Protein AF-A0A951G8Y3-F1 (afdb_monomer_lite)

Foldseek 3Di:
DDLQADACAQVNNPVNPHHGLLVVLVVCVVPDVLSVQLNVLVVVLVVCVVVVHDPVVNVVSSVSNVVSSVVSVVVVVVVVVVVVVVPPPDDDDPDD

Sequence (96 aa):
MATCCPPGHGCNAPNGGEPCALALCRAAAQEEEDAAVAVARWGALEAASEQNCGEGERRFRRRAFERARDRALIALAMSRGARRTRGARGRRPLAA

pLDDT: mean 78.89, std 13.64, range [44.12, 93.38]

Secondary structure (DSSP, 8-state):
--TTS-TTSGGGSTT--SPPHHHHHHHHTTT-HHHHHHHHHHHHHHHHHHTT--HHHHHHHHHHHHHHHHHHHHHHHHHHHHHHHHTSS-------

Structure (mmCIF, N/CA/C/O backbone):
data_AF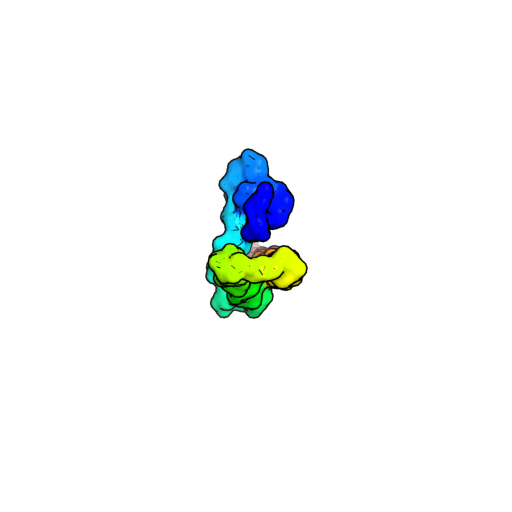-A0A951G8Y3-F1
#
_entry.id   AF-A0A951G8Y3-F1
#
loop_
_atom_site.group_PDB
_atom_site.id
_atom_site.type_symbol
_atom_site.label_atom_id
_atom_site.label_alt_id
_atom_site.label_comp_id
_atom_site.label_asym_id
_atom_site.label_entity_id
_atom_site.label_seq_id
_atom_site.pdbx_PDB_ins_code
_atom_site.Cartn_x
_atom_site.Cartn_y
_atom_site.Cartn_z
_atom_site.occupancy
_atom_site.B_iso_or_equiv
_atom_site.auth_seq_id
_atom_site.auth_comp_id
_atom_site.auth_asym_id
_atom_site.auth_atom_id
_atom_site.pdbx_PDB_model_num
ATOM 1 N N . MET A 1 1 ? -5.202 12.780 -8.600 1.00 64.56 1 MET A N 1
ATOM 2 C CA . MET A 1 1 ? -4.491 11.481 -8.529 1.00 64.56 1 MET A CA 1
ATOM 3 C C . MET A 1 1 ? -5.062 10.686 -7.375 1.00 64.56 1 MET A C 1
ATOM 5 O O . MET A 1 1 ? -5.302 11.270 -6.323 1.00 64.56 1 MET A O 1
ATOM 9 N N . ALA A 1 2 ? -5.313 9.397 -7.575 1.00 74.25 2 ALA A N 1
ATOM 10 C CA . ALA A 1 2 ? -5.876 8.539 -6.543 1.00 74.25 2 ALA A CA 1
ATOM 11 C C . ALA A 1 2 ? -4.819 8.228 -5.473 1.00 74.25 2 ALA A C 1
ATOM 13 O O . ALA A 1 2 ? -3.691 7.857 -5.799 1.00 74.25 2 ALA A O 1
ATOM 14 N N . THR A 1 3 ? -5.186 8.358 -4.197 1.00 78.25 3 THR A N 1
ATOM 15 C CA . THR A 1 3 ? -4.274 8.165 -3.056 1.00 78.25 3 THR A CA 1
ATOM 16 C C . THR A 1 3 ? -3.789 6.719 -2.942 1.00 78.25 3 THR A C 1
ATOM 18 O O . THR A 1 3 ? -2.703 6.465 -2.429 1.00 78.25 3 THR A O 1
ATOM 21 N N . CYS A 1 4 ? -4.572 5.771 -3.464 1.00 76.44 4 CYS A N 1
ATOM 22 C CA . CYS A 1 4 ? -4.291 4.340 -3.430 1.00 76.44 4 CYS A CA 1
ATOM 23 C C . CYS A 1 4 ? -3.029 3.936 -4.209 1.00 76.44 4 CYS A C 1
ATOM 25 O O . CYS A 1 4 ? -2.403 2.948 -3.838 1.00 76.44 4 CYS A O 1
ATOM 27 N N . CYS A 1 5 ? -2.620 4.688 -5.240 1.00 80.06 5 CYS A N 1
ATOM 28 C CA . CYS A 1 5 ? -1.485 4.342 -6.102 1.00 80.06 5 CYS A CA 1
ATOM 29 C C . CYS A 1 5 ? -0.408 5.441 -6.117 1.00 80.06 5 CYS A C 1
ATOM 31 O O . CYS A 1 5 ? -0.733 6.622 -5.985 1.00 80.06 5 CYS A O 1
ATOM 33 N N . PRO A 1 6 ? 0.877 5.098 -6.292 1.00 78.12 6 PRO A N 1
ATOM 34 C CA . PRO A 1 6 ? 1.902 6.088 -6.609 1.00 78.12 6 PRO A CA 1
ATOM 35 C C . PRO A 1 6 ? 1.709 6.663 -8.030 1.00 78.12 6 PRO A C 1
ATOM 37 O O . PRO A 1 6 ? 0.952 6.091 -8.820 1.00 78.12 6 PRO A O 1
ATOM 40 N N . PRO A 1 7 ? 2.342 7.802 -8.369 1.00 79.44 7 PRO A N 1
ATOM 41 C CA . PRO A 1 7 ? 2.336 8.347 -9.729 1.00 79.44 7 PRO A CA 1
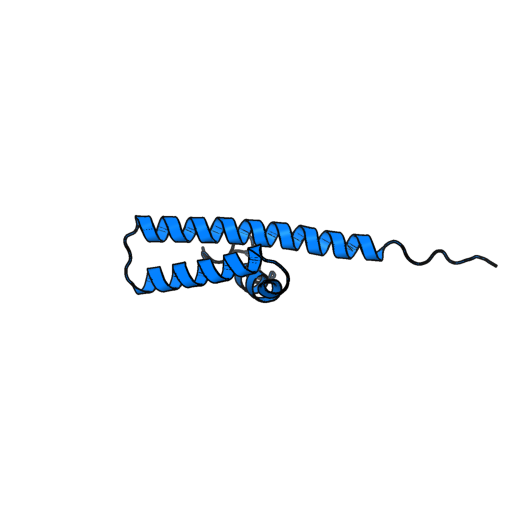ATOM 42 C C . PRO A 1 7 ? 2.813 7.325 -10.768 1.00 79.44 7 PRO A C 1
ATOM 44 O O . PRO A 1 7 ? 3.811 6.651 -10.538 1.00 79.44 7 PRO A O 1
ATOM 47 N N . GLY A 1 8 ? 2.114 7.217 -11.903 1.00 77.56 8 GLY A N 1
ATOM 48 C CA . GLY A 1 8 ? 2.509 6.338 -13.009 1.00 77.56 8 GLY A CA 1
ATOM 49 C C . GLY A 1 8 ? 2.142 4.860 -12.847 1.00 77.56 8 GLY A C 1
ATOM 50 O O . GLY A 1 8 ? 2.356 4.102 -13.785 1.00 77.56 8 GLY A O 1
ATOM 51 N N . HIS A 1 9 ? 1.543 4.461 -11.720 1.00 77.75 9 HIS A N 1
ATOM 52 C CA . HIS A 1 9 ? 1.188 3.068 -11.432 1.00 77.75 9 HIS A CA 1
ATOM 53 C C . HIS A 1 9 ? -0.303 2.872 -11.182 1.00 77.75 9 HIS A C 1
ATOM 55 O O . HIS A 1 9 ? -0.974 3.738 -10.610 1.00 77.75 9 HIS A O 1
ATOM 61 N N . GLY A 1 10 ? -0.805 1.688 -11.539 1.00 82.81 10 GLY A N 1
ATOM 62 C CA . GLY A 1 10 ? -2.178 1.264 -11.273 1.00 82.81 10 GLY A CA 1
ATOM 63 C C . GLY A 1 10 ? -3.209 2.307 -11.705 1.00 82.81 10 GLY A C 1
ATOM 64 O O . GLY A 1 10 ? -3.247 2.716 -12.862 1.00 82.81 10 GLY A O 1
ATOM 65 N N . CYS A 1 11 ? -4.001 2.803 -10.749 1.00 80.38 11 CYS A N 1
ATOM 66 C CA . CYS A 1 11 ? -5.015 3.838 -10.985 1.00 80.38 11 CYS A CA 1
ATOM 67 C C . CYS A 1 11 ? -4.450 5.187 -11.467 1.00 80.38 11 CYS A C 1
ATOM 69 O O . CYS A 1 11 ? -5.207 6.008 -11.971 1.00 80.38 11 CYS A O 1
ATOM 71 N N . ASN A 1 12 ? -3.154 5.446 -11.279 1.00 80.50 12 ASN A N 1
ATOM 72 C CA . ASN A 1 12 ? -2.474 6.652 -11.758 1.00 80.50 12 ASN A CA 1
ATOM 73 C C . ASN A 1 12 ? -1.569 6.372 -12.974 1.00 80.50 12 ASN A C 1
ATOM 75 O O . ASN A 1 12 ? -0.783 7.244 -13.349 1.00 80.50 12 ASN A O 1
ATOM 79 N N . ALA A 1 13 ? -1.628 5.171 -13.561 1.00 80.44 13 ALA A N 1
ATOM 80 C CA . ALA A 1 13 ? -0.918 4.860 -14.794 1.00 80.44 13 ALA A CA 1
ATOM 81 C C . ALA A 1 13 ? -1.701 5.399 -16.002 1.00 80.44 13 ALA A C 1
ATOM 83 O O . ALA A 1 13 ? -2.914 5.190 -16.073 1.00 80.44 13 ALA A O 1
ATOM 84 N N . PRO A 1 14 ? -1.036 6.026 -16.989 1.00 71.81 14 PRO A N 1
ATOM 85 C CA . PRO A 1 14 ? -1.710 6.599 -18.157 1.00 71.81 14 PRO A CA 1
ATOM 86 C C . PRO A 1 14 ? -2.454 5.554 -19.005 1.00 71.81 14 PRO A C 1
ATOM 88 O O . PRO A 1 14 ? -3.448 5.889 -19.636 1.00 71.81 14 PRO A O 1
ATOM 91 N N . ASN A 1 15 ? -2.017 4.289 -18.971 1.00 70.88 15 ASN A N 1
ATOM 92 C CA . ASN A 1 15 ? -2.585 3.201 -19.779 1.00 70.88 15 ASN A CA 1
ATOM 93 C C . ASN A 1 15 ? -3.380 2.158 -18.966 1.00 70.88 15 ASN A C 1
ATOM 95 O O . ASN A 1 15 ? -3.808 1.158 -19.530 1.00 70.88 15 ASN A O 1
ATOM 99 N N . GLY A 1 16 ? -3.547 2.340 -17.648 1.00 63.31 16 GLY A N 1
ATOM 100 C CA . GLY A 1 16 ? -4.431 1.502 -16.816 1.00 63.31 16 GLY A CA 1
ATOM 101 C C . GLY A 1 16 ? -4.138 -0.011 -16.762 1.00 63.31 16 GLY A C 1
ATOM 102 O O . GLY A 1 16 ? -5.018 -0.775 -16.381 1.00 63.31 16 GLY A O 1
ATOM 103 N N . GLY A 1 17 ? -2.936 -0.464 -17.138 1.00 66.88 17 GLY A N 1
ATOM 104 C CA . GLY A 1 17 ? -2.623 -1.895 -17.300 1.00 66.88 17 GLY A CA 1
ATOM 105 C C . GLY A 1 17 ? -2.136 -2.631 -16.046 1.00 66.88 17 GLY A C 1
ATOM 106 O O . GLY A 1 17 ? -2.068 -3.858 -16.046 1.00 66.88 17 GLY A O 1
ATOM 107 N N . GLU A 1 18 ? -1.784 -1.913 -14.978 1.00 75.19 18 GLU A N 1
ATOM 108 C CA . GLU A 1 18 ? -1.299 -2.524 -13.738 1.00 75.19 18 GLU A CA 1
ATOM 109 C C . GLU A 1 18 ? -2.412 -2.614 -12.683 1.00 75.19 18 GLU A C 1
ATOM 111 O O . GLU A 1 18 ? -3.231 -1.698 -12.562 1.00 75.19 18 GLU A O 1
ATOM 116 N N . PRO A 1 19 ? -2.446 -3.681 -11.864 1.00 80.31 19 PRO A N 1
ATOM 117 C CA . PRO A 1 19 ? -3.359 -3.743 -10.733 1.00 80.31 19 PRO A CA 1
ATOM 118 C C . PRO A 1 19 ? -3.071 -2.605 -9.745 1.00 80.31 19 PRO A C 1
ATOM 120 O O . PRO A 1 19 ? -1.922 -2.255 -9.474 1.00 80.31 19 PRO A O 1
ATOM 123 N N . CYS A 1 20 ? -4.136 -2.042 -9.172 1.00 86.50 20 CYS A N 1
ATOM 124 C CA . CYS A 1 20 ? -4.041 -1.017 -8.136 1.00 86.50 20 CYS A CA 1
ATOM 125 C C . CYS A 1 20 ? -3.132 -1.483 -6.986 1.00 86.50 20 CYS A C 1
ATOM 127 O O . CYS A 1 20 ? -3.265 -2.610 -6.505 1.00 86.50 20 CYS A O 1
ATOM 129 N N . ALA A 1 21 ? -2.253 -0.607 -6.491 1.00 86.38 21 ALA A N 1
ATOM 130 C CA . ALA A 1 21 ? -1.348 -0.937 -5.389 1.00 86.38 21 ALA A CA 1
ATOM 131 C C . ALA A 1 21 ? -2.103 -1.403 -4.131 1.00 86.38 21 ALA A C 1
ATOM 133 O O . ALA A 1 21 ? -1.653 -2.320 -3.448 1.00 86.38 21 ALA A O 1
ATOM 134 N N . LEU A 1 22 ? -3.292 -0.853 -3.863 1.00 87.25 22 LEU A N 1
ATOM 135 C CA . LEU A 1 22 ? -4.155 -1.332 -2.782 1.00 87.25 22 LEU A CA 1
ATOM 136 C C . LEU A 1 22 ? -4.679 -2.752 -3.039 1.00 87.25 22 LEU A C 1
ATOM 138 O O . LEU A 1 22 ? -4.735 -3.556 -2.114 1.00 87.25 22 LEU A O 1
ATOM 142 N N . ALA A 1 23 ? -5.044 -3.079 -4.281 1.00 88.44 23 ALA A N 1
ATOM 143 C CA . ALA A 1 23 ? -5.477 -4.428 -4.641 1.00 88.44 23 ALA A CA 1
ATOM 144 C C . ALA A 1 23 ? -4.328 -5.438 -4.489 1.00 88.44 23 ALA A C 1
ATOM 146 O O . ALA A 1 23 ? -4.537 -6.523 -3.952 1.00 88.44 23 ALA A O 1
ATOM 147 N N . LEU A 1 24 ? -3.106 -5.050 -4.871 1.00 87.88 24 LEU A N 1
ATOM 148 C CA . LEU A 1 24 ? -1.899 -5.840 -4.619 1.00 87.88 24 LEU A CA 1
ATOM 149 C C . LEU A 1 24 ? -1.665 -6.061 -3.120 1.00 87.88 24 LEU A C 1
ATOM 151 O O . LEU A 1 24 ? -1.415 -7.191 -2.712 1.00 87.88 24 LEU A O 1
ATOM 155 N N . CYS A 1 25 ? -1.805 -5.015 -2.298 1.00 88.31 25 CYS A N 1
ATOM 156 C CA . CYS A 1 25 ? -1.667 -5.141 -0.846 1.00 88.31 25 CYS A CA 1
ATOM 157 C C . CYS A 1 25 ? -2.746 -6.059 -0.251 1.00 88.31 25 CYS A C 1
ATOM 159 O O . CYS A 1 25 ? -2.436 -6.897 0.583 1.00 88.31 25 CYS A O 1
ATOM 161 N N . ARG A 1 26 ? -4.002 -5.963 -0.707 1.00 90.94 26 ARG A N 1
ATOM 162 C CA . ARG A 1 26 ? -5.089 -6.850 -0.255 1.00 90.94 26 ARG A CA 1
ATOM 163 C C . ARG A 1 26 ? -4.827 -8.314 -0.603 1.00 90.94 26 ARG A C 1
ATOM 165 O O . ARG A 1 26 ? -5.046 -9.172 0.242 1.00 90.94 26 ARG A O 1
ATOM 172 N N . ALA A 1 27 ? -4.337 -8.591 -1.811 1.00 89.88 27 ALA A N 1
ATOM 173 C CA . ALA A 1 27 ? -3.992 -9.950 -2.226 1.00 89.88 27 ALA A CA 1
ATOM 174 C C . ALA A 1 27 ? -2.821 -10.528 -1.412 1.00 89.88 27 ALA A C 1
ATOM 176 O O . ALA A 1 27 ? -2.811 -11.715 -1.111 1.00 89.88 27 ALA A O 1
ATOM 177 N N . ALA A 1 28 ? -1.859 -9.682 -1.041 1.00 87.88 28 ALA A N 1
ATOM 178 C CA . ALA A 1 28 ? -0.663 -10.077 -0.308 1.00 87.88 28 ALA A CA 1
ATOM 179 C C . ALA A 1 28 ? -0.798 -10.031 1.220 1.00 87.88 28 ALA A C 1
ATOM 181 O O . ALA A 1 28 ? 0.097 -10.502 1.908 1.00 87.88 28 ALA A O 1
ATOM 182 N N . ALA A 1 29 ? -1.881 -9.476 1.768 1.00 90.25 29 ALA A N 1
ATOM 183 C CA . ALA A 1 29 ? -2.015 -9.218 3.205 1.00 90.25 29 ALA A CA 1
ATOM 184 C C . ALA A 1 29 ? -1.917 -10.477 4.086 1.00 90.25 29 ALA A C 1
ATOM 186 O O . ALA A 1 29 ? -1.638 -10.363 5.272 1.00 90.25 29 ALA A O 1
ATOM 187 N N . GLN A 1 30 ? -2.153 -11.664 3.524 1.00 86.94 30 GLN A N 1
ATOM 188 C CA . GLN A 1 30 ? -2.002 -12.937 4.238 1.00 86.94 30 GLN A CA 1
ATOM 189 C C . GLN A 1 30 ? -0.551 -13.444 4.266 1.00 86.94 30 GLN A C 1
ATOM 191 O O . GLN A 1 30 ? -0.196 -14.225 5.141 1.00 86.94 30 GLN A O 1
ATOM 196 N N . GLU A 1 31 ? 0.281 -13.026 3.308 1.00 85.56 31 GLU A N 1
ATOM 197 C CA . GLU A 1 31 ? 1.669 -13.487 3.148 1.00 85.56 31 GLU A CA 1
ATOM 198 C C . GLU A 1 31 ? 2.699 -12.428 3.581 1.00 85.56 31 GLU A C 1
ATOM 200 O O . GLU A 1 31 ? 3.808 -12.782 3.967 1.00 85.56 31 GLU A O 1
ATOM 205 N N . GLU A 1 32 ? 2.354 -11.140 3.508 1.00 88.00 32 GLU A N 1
ATOM 206 C CA . GLU A 1 32 ? 3.265 -10.013 3.730 1.00 88.00 32 GLU A CA 1
ATOM 207 C C . GLU A 1 32 ? 2.707 -9.063 4.802 1.00 88.00 32 GLU A C 1
ATOM 209 O O . GLU A 1 32 ? 1.667 -8.422 4.615 1.00 88.00 32 GLU A O 1
ATOM 214 N N . GLU A 1 33 ? 3.427 -8.924 5.919 1.00 88.62 33 GLU A N 1
ATOM 215 C CA . GLU A 1 33 ? 3.013 -8.091 7.059 1.00 88.62 33 GLU A CA 1
ATOM 216 C C . GLU A 1 33 ? 2.848 -6.617 6.661 1.00 88.62 33 GLU A C 1
ATOM 218 O O . GLU A 1 33 ? 1.837 -5.988 6.980 1.00 88.62 33 GLU A O 1
ATOM 223 N N . ASP A 1 34 ? 3.788 -6.072 5.882 1.00 88.31 34 ASP A N 1
ATOM 224 C CA . ASP A 1 34 ? 3.703 -4.693 5.390 1.00 88.31 34 ASP A CA 1
ATOM 225 C C . ASP A 1 34 ? 2.443 -4.467 4.535 1.00 88.31 34 ASP A C 1
ATOM 227 O O . ASP A 1 34 ? 1.842 -3.388 4.575 1.00 88.31 34 ASP A O 1
ATOM 231 N N . ALA A 1 35 ? 1.996 -5.487 3.793 1.00 89.12 35 ALA A N 1
ATOM 232 C CA . ALA A 1 35 ? 0.776 -5.417 2.996 1.00 89.12 35 ALA A CA 1
ATOM 233 C C . ALA A 1 35 ? -0.478 -5.392 3.883 1.00 89.12 35 ALA A C 1
ATOM 235 O O . ALA A 1 35 ? -1.380 -4.583 3.641 1.00 89.12 35 ALA A O 1
ATOM 236 N N . ALA A 1 36 ? -0.514 -6.194 4.951 1.00 91.38 36 ALA A N 1
ATOM 237 C CA . ALA A 1 36 ? -1.582 -6.144 5.950 1.00 91.38 36 ALA A CA 1
ATOM 238 C C . ALA A 1 36 ? -1.646 -4.771 6.641 1.00 91.38 36 ALA A C 1
ATOM 240 O O . ALA A 1 36 ? -2.721 -4.172 6.755 1.00 91.38 36 ALA A O 1
ATOM 241 N N . VAL A 1 37 ? -0.488 -4.223 7.026 1.00 92.75 37 VAL A N 1
ATOM 242 C CA . VAL A 1 37 ? -0.387 -2.885 7.624 1.00 92.75 37 VAL A CA 1
ATOM 243 C C . VAL A 1 37 ? -0.883 -1.817 6.649 1.00 92.75 37 VAL A C 1
ATOM 245 O O . VAL A 1 37 ? -1.646 -0.935 7.049 1.00 92.75 37 VAL A O 1
ATOM 248 N N . ALA A 1 38 ? -0.516 -1.892 5.368 1.00 92.25 38 ALA A N 1
ATOM 249 C CA . ALA A 1 38 ? -0.992 -0.953 4.355 1.00 92.25 38 ALA A CA 1
ATOM 250 C C . ALA A 1 38 ? -2.524 -0.974 4.221 1.00 92.25 38 ALA A C 1
ATOM 252 O O . ALA A 1 38 ? -3.148 0.089 4.182 1.00 92.25 38 ALA A O 1
ATOM 253 N N . VAL A 1 39 ? -3.146 -2.158 4.223 1.00 92.69 39 VAL A N 1
ATOM 254 C CA . VAL A 1 39 ? -4.612 -2.302 4.162 1.00 92.69 39 VAL A CA 1
ATOM 255 C C . VAL A 1 39 ? -5.286 -1.719 5.407 1.00 92.69 39 VAL A C 1
ATOM 257 O O . VAL A 1 39 ? -6.249 -0.961 5.279 1.00 92.69 39 VAL A O 1
ATOM 260 N N . ALA A 1 40 ? -4.761 -1.989 6.604 1.00 93.38 40 ALA A N 1
ATOM 261 C CA . ALA A 1 40 ? -5.303 -1.430 7.843 1.00 93.38 40 ALA A CA 1
ATOM 262 C C . ALA A 1 40 ? -5.211 0.108 7.877 1.00 93.38 40 ALA A C 1
ATOM 264 O O . ALA A 1 40 ? -6.155 0.797 8.271 1.00 93.38 40 ALA A O 1
ATOM 265 N N . ARG A 1 41 ? -4.085 0.675 7.418 1.00 92.88 41 ARG A N 1
ATOM 266 C CA . ARG A 1 41 ? -3.895 2.134 7.339 1.00 92.88 41 ARG A CA 1
ATOM 267 C C . ARG A 1 41 ? -4.788 2.786 6.290 1.00 92.88 41 ARG A C 1
ATOM 269 O O . ARG A 1 41 ? -5.215 3.919 6.507 1.00 92.88 41 ARG A O 1
ATOM 276 N N . TRP A 1 42 ? -5.093 2.083 5.200 1.00 91.25 42 TRP A N 1
ATOM 277 C CA . TRP A 1 42 ? -6.075 2.537 4.217 1.00 91.25 42 TRP A CA 1
ATOM 278 C C . TRP A 1 42 ? -7.467 2.664 4.841 1.00 91.25 42 TRP A C 1
ATOM 280 O O . TRP A 1 42 ? -8.061 3.735 4.767 1.00 91.25 42 TRP A O 1
ATOM 290 N N . GLY A 1 43 ? -7.935 1.630 5.549 1.00 90.31 43 GLY A N 1
ATOM 291 C CA . GLY A 1 43 ? -9.232 1.676 6.234 1.00 90.31 43 GLY A CA 1
ATOM 292 C C . GLY A 1 43 ? -9.321 2.815 7.258 1.00 90.31 43 GLY A C 1
ATOM 293 O O . GLY A 1 43 ? -10.316 3.531 7.312 1.00 90.31 43 GLY A O 1
ATOM 294 N N . ALA A 1 44 ? -8.246 3.068 8.012 1.00 89.56 44 ALA A N 1
ATOM 295 C CA . ALA A 1 44 ? -8.191 4.197 8.944 1.00 89.56 44 ALA A CA 1
ATOM 296 C C . ALA A 1 44 ? -8.239 5.571 8.243 1.00 89.56 44 ALA A C 1
ATOM 298 O O . ALA A 1 44 ? -8.766 6.535 8.799 1.00 89.56 44 ALA A O 1
ATOM 299 N N . LEU A 1 45 ? -7.675 5.687 7.037 1.00 88.06 45 LEU A N 1
ATOM 300 C CA . LEU A 1 45 ? -7.729 6.910 6.234 1.00 88.06 45 LEU A CA 1
ATOM 301 C C . LEU A 1 45 ? -9.127 7.150 5.644 1.00 88.06 45 LEU A C 1
ATOM 303 O O . LEU A 1 45 ? -9.573 8.301 5.608 1.00 88.06 45 LEU A O 1
ATOM 307 N N . GLU A 1 46 ? -9.804 6.090 5.200 1.00 87.94 46 GLU A N 1
ATOM 308 C CA . GLU A 1 46 ? -11.195 6.149 4.731 1.00 87.94 46 GLU A CA 1
ATOM 309 C C . GLU A 1 46 ? -12.124 6.564 5.873 1.00 87.94 46 GLU A C 1
ATOM 311 O O . GLU A 1 46 ? -12.785 7.597 5.772 1.00 87.94 46 GLU A O 1
ATOM 316 N N . ALA A 1 47 ? -12.043 5.887 7.020 1.00 86.50 47 ALA A N 1
ATOM 317 C CA . ALA A 1 47 ? -12.842 6.224 8.197 1.00 86.50 47 ALA A CA 1
ATOM 318 C C . ALA A 1 47 ? -12.604 7.668 8.681 1.00 86.50 47 ALA A C 1
ATOM 320 O O . ALA A 1 47 ? -13.537 8.366 9.072 1.00 86.50 47 ALA A O 1
ATOM 321 N N . ALA A 1 48 ? -11.358 8.154 8.642 1.00 84.19 48 ALA A N 1
ATOM 322 C CA . ALA A 1 48 ? -11.042 9.541 8.991 1.00 84.19 48 ALA A CA 1
ATOM 323 C C . ALA A 1 48 ? -11.568 10.560 7.966 1.00 84.19 48 ALA A C 1
ATOM 325 O O . ALA A 1 48 ? -11.770 11.730 8.295 1.00 84.19 48 ALA A O 1
ATOM 326 N N . SER A 1 49 ? -11.746 10.135 6.715 1.00 79.00 49 SER A N 1
ATOM 327 C CA . SER A 1 49 ? -12.322 10.969 5.663 1.00 79.00 49 SER A CA 1
ATOM 328 C C . SER A 1 49 ? -13.830 11.112 5.807 1.00 79.00 49 SER A C 1
ATOM 330 O O . SER A 1 49 ? -14.348 12.189 5.530 1.00 79.00 49 SER A O 1
ATOM 332 N N . GLU A 1 50 ? -14.503 10.070 6.286 1.00 81.81 50 GLU A N 1
ATOM 333 C CA . GLU A 1 50 ? -15.939 10.076 6.586 1.00 81.81 50 GLU A CA 1
ATOM 334 C C . GLU A 1 50 ? -16.261 10.896 7.845 1.00 81.81 50 GLU A C 1
ATOM 336 O O . GLU A 1 50 ? -17.252 11.619 7.888 1.00 81.81 50 GLU A O 1
ATOM 341 N N . GLN A 1 51 ? -15.384 10.858 8.851 1.00 81.56 51 GLN A N 1
ATOM 342 C CA . GLN A 1 51 ? -15.573 11.545 10.136 1.00 81.56 51 GLN A CA 1
ATOM 343 C C . GLN A 1 51 ? -15.243 13.051 10.119 1.00 81.56 51 GLN A C 1
ATOM 345 O O . GLN A 1 51 ? -15.208 13.673 11.178 1.00 81.56 51 GLN A O 1
ATOM 350 N N . ASN A 1 52 ? -14.975 13.654 8.952 1.00 74.62 52 ASN A N 1
ATOM 351 C CA . ASN A 1 52 ? -14.526 15.052 8.829 1.00 74.62 52 ASN A CA 1
ATOM 352 C C . ASN A 1 52 ? -13.360 15.404 9.780 1.00 74.62 52 ASN A C 1
ATOM 354 O O . ASN A 1 52 ? -13.298 16.504 10.331 1.00 74.62 52 ASN A O 1
ATOM 358 N N . CYS A 1 53 ? -12.418 14.474 9.985 1.00 75.50 53 CYS A N 1
ATOM 359 C CA . CYS A 1 53 ? -11.252 14.738 10.825 1.00 75.50 53 CYS A CA 1
ATOM 360 C C . CYS A 1 53 ? -10.443 15.929 10.283 1.00 75.50 53 CYS A C 1
ATOM 362 O O . CYS A 1 53 ? -10.359 16.140 9.068 1.00 75.50 53 CYS A O 1
ATOM 364 N N . GLY A 1 54 ? -9.791 16.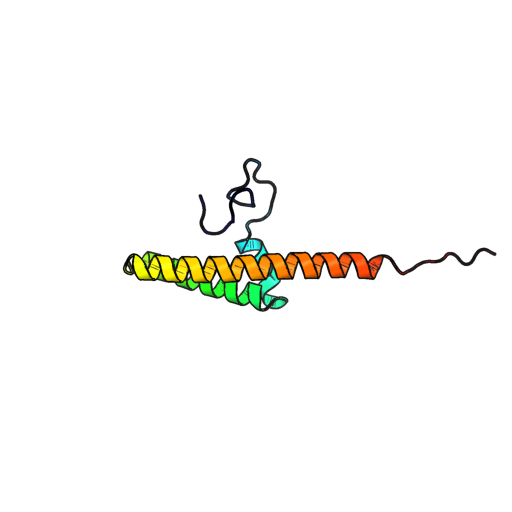671 11.184 1.00 82.94 54 GLY A N 1
ATOM 365 C CA . GLY A 1 54 ? -8.979 17.834 10.825 1.00 82.94 54 GLY A CA 1
ATOM 366 C C . GLY A 1 54 ? -7.906 17.525 9.772 1.00 82.94 54 GLY A C 1
ATOM 367 O O . GLY A 1 54 ? -7.362 16.418 9.702 1.00 82.94 54 GLY A O 1
ATOM 368 N N . GLU A 1 55 ? -7.572 18.525 8.952 1.00 83.31 55 GLU A N 1
ATOM 369 C CA . GLU A 1 55 ? -6.669 18.386 7.798 1.00 83.31 55 GLU A CA 1
ATOM 370 C C . GLU A 1 55 ? -5.300 17.786 8.169 1.00 83.31 55 GLU A C 1
ATOM 372 O O . GLU A 1 55 ? -4.780 16.913 7.467 1.00 83.31 55 GLU A O 1
ATOM 377 N N . GLY A 1 56 ? -4.741 18.190 9.316 1.00 84.56 56 GLY A N 1
ATOM 378 C CA . GLY A 1 56 ? -3.471 17.669 9.823 1.00 84.56 56 GLY A CA 1
ATOM 379 C C . GLY A 1 56 ? -3.503 16.162 10.078 1.00 84.56 56 GLY A C 1
ATOM 380 O O . GLY A 1 56 ? -2.551 15.451 9.744 1.00 84.56 56 GLY A O 1
ATOM 381 N N . GLU A 1 57 ? -4.620 15.643 10.584 1.00 85.62 57 GLU A N 1
ATOM 382 C CA . GLU A 1 57 ? -4.745 14.221 10.872 1.00 85.62 57 GLU A CA 1
ATOM 383 C C . GLU A 1 57 ? -5.011 13.395 9.612 1.00 85.62 57 GLU A C 1
ATOM 385 O O . GLU A 1 57 ? -4.429 12.319 9.443 1.00 85.62 57 GLU A O 1
ATOM 390 N N . ARG A 1 58 ? -5.788 13.928 8.659 1.00 85.19 58 ARG A N 1
ATOM 391 C CA . ARG A 1 58 ? -5.922 13.318 7.324 1.00 85.19 58 ARG A CA 1
ATOM 392 C C . ARG A 1 58 ? -4.562 13.225 6.637 1.00 85.19 58 ARG A C 1
ATOM 394 O O . ARG A 1 58 ? -4.220 12.17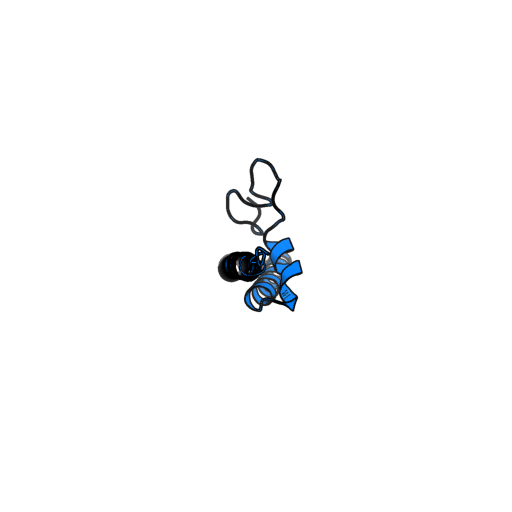6 6.091 1.00 85.19 58 ARG A O 1
ATOM 401 N N . ARG A 1 59 ? -3.740 14.277 6.720 1.00 87.75 59 ARG A N 1
ATOM 402 C CA . ARG A 1 59 ? -2.377 14.287 6.165 1.00 87.75 59 ARG A CA 1
ATOM 403 C C . ARG A 1 59 ? -1.463 13.275 6.856 1.00 87.75 59 ARG A C 1
ATOM 405 O O . ARG A 1 59 ? -0.700 12.591 6.172 1.00 87.75 59 ARG A O 1
ATOM 412 N N . PHE A 1 60 ? -1.538 13.164 8.181 1.00 89.19 60 PHE A N 1
ATOM 413 C CA . PHE A 1 60 ? -0.771 12.179 8.942 1.00 89.19 60 PHE A CA 1
ATOM 414 C C . PHE A 1 60 ? -1.148 10.745 8.550 1.00 89.19 60 PHE A C 1
ATOM 416 O O . PHE A 1 60 ? -0.273 9.962 8.175 1.00 89.19 60 PHE A O 1
ATOM 423 N N . ARG A 1 61 ? -2.448 10.422 8.543 1.00 87.50 61 ARG A N 1
ATOM 424 C CA . ARG A 1 61 ? -2.964 9.100 8.149 1.00 87.50 61 ARG A CA 1
ATOM 425 C C . ARG A 1 61 ? -2.628 8.767 6.700 1.00 87.50 61 ARG A C 1
ATOM 427 O O . ARG A 1 61 ? -2.192 7.653 6.420 1.00 87.50 61 ARG A O 1
ATOM 434 N N . ARG A 1 62 ? -2.723 9.749 5.797 1.00 88.56 62 ARG A N 1
ATOM 435 C CA . ARG A 1 62 ? -2.306 9.597 4.400 1.00 88.56 62 ARG A CA 1
ATOM 436 C C . ARG A 1 62 ? -0.830 9.223 4.299 1.00 88.56 62 ARG A C 1
ATOM 438 O O . ARG A 1 62 ? -0.506 8.235 3.653 1.00 88.56 62 ARG A O 1
ATOM 445 N N . ARG A 1 63 ? 0.061 9.965 4.963 1.00 90.38 63 ARG A N 1
ATOM 446 C CA . ARG A 1 63 ? 1.502 9.662 4.945 1.00 90.38 63 ARG A CA 1
ATOM 447 C C . ARG A 1 63 ? 1.821 8.306 5.572 1.00 90.38 63 ARG A C 1
ATOM 449 O O . ARG A 1 63 ? 2.732 7.625 5.109 1.00 90.38 63 ARG A O 1
ATOM 456 N N . ALA A 1 64 ? 1.096 7.915 6.619 1.00 90.88 64 ALA A N 1
ATOM 457 C CA . ALA A 1 64 ? 1.244 6.599 7.232 1.00 90.88 64 ALA A CA 1
ATOM 458 C C . ALA A 1 64 ? 0.859 5.480 6.251 1.00 90.88 64 ALA A C 1
ATOM 460 O O . ALA A 1 64 ? 1.604 4.510 6.119 1.00 90.88 64 ALA A O 1
ATOM 461 N N . PHE A 1 65 ? -0.252 5.646 5.526 1.00 90.44 65 PHE A N 1
ATOM 462 C CA . PHE A 1 65 ? -0.652 4.732 4.459 1.00 90.44 65 PHE A CA 1
ATOM 463 C C . PHE A 1 65 ? 0.383 4.680 3.329 1.00 90.44 65 PHE A C 1
ATOM 465 O O . PHE A 1 65 ? 0.806 3.593 2.957 1.00 90.44 65 PHE A O 1
ATOM 472 N N . GLU A 1 66 ? 0.832 5.828 2.816 1.00 89.50 66 GLU A N 1
ATOM 473 C CA . GLU A 1 66 ? 1.809 5.892 1.719 1.00 89.50 66 GLU A CA 1
ATOM 474 C C . GLU A 1 66 ? 3.101 5.149 2.067 1.00 89.50 66 GLU A C 1
ATOM 476 O O . GLU A 1 66 ? 3.563 4.324 1.286 1.00 89.50 66 GLU A O 1
ATOM 481 N N . ARG A 1 67 ? 3.633 5.353 3.279 1.00 90.94 67 ARG A N 1
ATOM 482 C CA . ARG A 1 67 ? 4.827 4.636 3.746 1.00 90.94 67 ARG A CA 1
ATOM 483 C C . ARG A 1 67 ? 4.615 3.126 3.831 1.00 90.94 67 ARG A C 1
ATOM 485 O O . ARG A 1 67 ? 5.499 2.377 3.431 1.00 90.94 67 ARG A O 1
ATOM 492 N N . ALA A 1 68 ? 3.477 2.685 4.367 1.00 91.75 68 ALA A N 1
ATOM 493 C CA . ALA A 1 68 ? 3.166 1.261 4.477 1.00 91.75 68 ALA A CA 1
ATOM 494 C C . ALA A 1 68 ? 2.979 0.622 3.092 1.00 91.75 68 ALA A C 1
ATOM 496 O O . ALA A 1 68 ? 3.544 -0.431 2.819 1.00 91.75 68 ALA A O 1
ATOM 497 N N . ARG A 1 69 ? 2.263 1.301 2.188 1.00 90.81 69 ARG A N 1
ATOM 498 C CA . ARG A 1 69 ? 2.095 0.886 0.792 1.00 90.81 69 ARG A CA 1
ATOM 499 C C . ARG A 1 69 ? 3.444 0.733 0.101 1.00 90.81 69 ARG A C 1
ATOM 501 O O . ARG A 1 69 ? 3.683 -0.287 -0.530 1.00 90.81 69 ARG A O 1
ATOM 508 N N . ASP A 1 70 ? 4.319 1.728 0.208 1.00 89.25 70 ASP A N 1
ATOM 509 C CA . ASP A 1 70 ? 5.603 1.702 -0.492 1.00 89.25 70 ASP A CA 1
ATOM 510 C C . ASP A 1 70 ? 6.500 0.568 0.038 1.00 89.25 70 ASP A C 1
ATOM 512 O O . ASP A 1 70 ? 7.117 -0.139 -0.757 1.00 89.25 70 ASP A O 1
ATOM 516 N N . ARG A 1 71 ? 6.496 0.305 1.355 1.00 89.38 71 ARG A N 1
ATOM 517 C CA . ARG A 1 71 ? 7.162 -0.877 1.936 1.00 89.38 71 ARG A CA 1
ATOM 518 C C . ARG A 1 71 ? 6.576 -2.186 1.422 1.00 89.38 71 ARG A C 1
ATOM 520 O O . ARG A 1 71 ? 7.335 -3.037 0.974 1.00 89.38 71 ARG A O 1
ATOM 527 N N . ALA A 1 72 ? 5.250 -2.313 1.404 1.00 89.25 72 ALA A N 1
ATOM 528 C CA . ALA A 1 72 ? 4.570 -3.498 0.888 1.00 89.25 72 ALA A CA 1
ATOM 529 C C . ALA A 1 72 ? 4.909 -3.754 -0.587 1.00 89.25 72 ALA A C 1
ATOM 531 O O . ALA A 1 72 ? 5.156 -4.890 -0.979 1.00 89.25 72 ALA A O 1
ATOM 532 N N . LEU A 1 73 ? 4.969 -2.705 -1.413 1.00 86.19 73 LEU A N 1
ATOM 533 C CA . LEU A 1 73 ? 5.352 -2.821 -2.820 1.00 86.19 73 LEU A CA 1
ATOM 534 C C . LEU A 1 73 ? 6.816 -3.250 -2.986 1.00 86.19 73 LEU A C 1
ATOM 536 O O . LEU A 1 73 ? 7.097 -4.099 -3.832 1.00 86.19 73 LEU A O 1
ATOM 540 N N . ILE A 1 74 ? 7.734 -2.712 -2.175 1.00 88.19 74 ILE A N 1
ATOM 541 C CA . ILE A 1 74 ? 9.143 -3.133 -2.166 1.00 88.19 74 ILE A CA 1
ATOM 542 C C . ILE A 1 74 ? 9.254 -4.600 -1.735 1.00 88.19 74 ILE A C 1
ATOM 544 O O . ILE A 1 74 ? 9.887 -5.386 -2.440 1.00 88.19 74 ILE A O 1
ATOM 548 N N . ALA A 1 75 ? 8.606 -4.989 -0.634 1.00 85.75 75 ALA A N 1
ATOM 549 C CA . ALA A 1 75 ? 8.577 -6.367 -0.149 1.00 85.75 75 ALA A CA 1
ATOM 550 C C . ALA A 1 75 ? 8.035 -7.315 -1.228 1.00 85.75 75 ALA A C 1
ATOM 552 O O . ALA A 1 75 ? 8.688 -8.292 -1.583 1.00 85.75 75 ALA A O 1
ATOM 553 N N . LEU A 1 76 ? 6.920 -6.958 -1.873 1.00 83.50 76 LEU A N 1
ATOM 554 C CA . LEU A 1 76 ? 6.339 -7.740 -2.964 1.00 83.50 76 LEU A CA 1
ATOM 555 C C . LEU A 1 76 ? 7.248 -7.849 -4.188 1.00 83.50 76 LEU A C 1
ATOM 557 O O . LEU A 1 76 ? 7.325 -8.922 -4.795 1.00 83.50 76 LEU A O 1
ATOM 561 N N . ALA A 1 77 ? 7.935 -6.771 -4.568 1.00 84.69 77 ALA A N 1
ATOM 562 C CA . ALA A 1 77 ? 8.905 -6.798 -5.658 1.00 84.69 77 ALA A CA 1
ATOM 563 C C . ALA A 1 77 ? 10.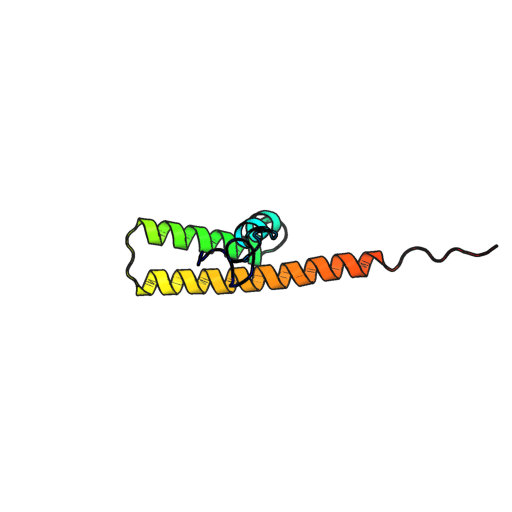073 -7.744 -5.333 1.00 84.69 77 ALA A C 1
ATOM 565 O O . ALA A 1 77 ? 10.461 -8.559 -6.175 1.00 84.69 77 ALA A O 1
ATOM 566 N N . MET A 1 78 ? 10.573 -7.705 -4.095 1.00 79.44 78 MET A N 1
ATOM 567 C CA . MET A 1 78 ? 11.658 -8.566 -3.619 1.00 79.44 78 MET A CA 1
ATOM 568 C C . MET A 1 78 ? 11.220 -10.032 -3.501 1.00 79.44 78 MET A C 1
ATOM 570 O O . MET A 1 78 ? 11.926 -10.919 -3.983 1.00 79.44 78 MET A O 1
ATOM 574 N N . SER A 1 79 ? 10.028 -10.308 -2.972 1.00 71.81 79 SER A N 1
ATOM 575 C CA . SER A 1 79 ? 9.449 -11.653 -2.850 1.00 71.81 79 SER A CA 1
ATOM 576 C C . SER A 1 79 ? 9.141 -12.284 -4.215 1.00 71.81 79 SER A C 1
ATOM 578 O O . SER A 1 79 ? 9.362 -13.482 -4.424 1.00 71.81 79 SER A O 1
ATOM 580 N N . ARG A 1 80 ? 8.689 -11.490 -5.196 1.00 67.50 80 ARG A N 1
ATOM 581 C CA . ARG A 1 80 ? 8.505 -11.938 -6.591 1.00 67.50 80 ARG A CA 1
ATOM 582 C C . ARG A 1 80 ? 9.837 -12.149 -7.313 1.00 67.50 80 ARG A C 1
ATOM 584 O O . ARG A 1 80 ? 9.969 -13.114 -8.068 1.00 67.50 80 ARG A O 1
ATOM 591 N N . GLY A 1 81 ? 10.837 -11.309 -7.047 1.00 57.91 81 GLY A N 1
ATOM 592 C CA . GLY A 1 81 ? 12.209 -11.490 -7.531 1.00 57.91 81 GLY A CA 1
ATOM 593 C C . GLY A 1 81 ? 12.863 -12.762 -6.981 1.00 57.91 81 GLY A C 1
ATOM 594 O O . GLY A 1 81 ? 13.425 -13.548 -7.744 1.00 57.91 81 GLY A O 1
ATOM 595 N N . ALA A 1 82 ? 12.702 -13.027 -5.682 1.00 55.28 82 ALA A N 1
ATOM 596 C CA . ALA A 1 82 ? 13.206 -14.224 -5.011 1.00 55.28 82 ALA A CA 1
ATOM 597 C C . ALA A 1 82 ? 12.520 -15.517 -5.493 1.00 55.28 82 ALA A C 1
ATOM 599 O O . ALA A 1 82 ? 13.171 -16.556 -5.626 1.00 55.28 82 ALA A O 1
ATOM 600 N N . ARG A 1 83 ? 11.217 -15.467 -5.818 1.00 50.62 83 ARG A N 1
ATOM 601 C CA . ARG A 1 83 ? 10.507 -16.596 -6.451 1.00 50.62 83 ARG A CA 1
ATOM 602 C C . ARG A 1 83 ? 11.035 -16.896 -7.861 1.00 50.62 83 ARG A C 1
ATOM 604 O O . ARG A 1 83 ? 11.176 -18.067 -8.204 1.00 50.62 83 ARG A O 1
ATOM 611 N N . ARG A 1 84 ? 11.400 -15.879 -8.657 1.00 50.16 84 ARG A N 1
ATOM 612 C CA . ARG A 1 84 ? 11.992 -16.087 -9.998 1.00 50.16 84 ARG A CA 1
ATOM 613 C C . ARG A 1 84 ? 13.405 -16.672 -9.944 1.00 50.16 84 ARG A C 1
ATOM 615 O O . ARG A 1 84 ? 13.735 -17.506 -10.781 1.00 50.16 84 ARG A O 1
ATOM 622 N N . THR A 1 85 ? 14.231 -16.298 -8.967 1.00 49.03 85 THR A N 1
ATOM 623 C CA . THR A 1 85 ? 15.608 -16.819 -8.867 1.00 49.03 85 THR A CA 1
ATOM 624 C C . THR A 1 85 ? 15.675 -18.253 -8.340 1.00 49.03 85 THR A C 1
ATOM 626 O O . THR A 1 85 ? 16.573 -19.001 -8.727 1.00 49.03 85 THR A O 1
ATOM 629 N N . ARG A 1 86 ? 14.704 -18.689 -7.524 1.00 48.72 86 ARG A N 1
ATOM 630 C CA . ARG A 1 86 ? 14.659 -20.063 -6.990 1.00 48.72 86 ARG A CA 1
ATOM 631 C C . ARG A 1 86 ? 14.240 -21.118 -8.032 1.00 48.72 86 ARG A C 1
ATOM 633 O O . ARG A 1 86 ? 14.561 -22.287 -7.856 1.00 48.72 86 ARG A O 1
ATOM 640 N N . GLY A 1 87 ? 13.599 -20.715 -9.135 1.00 44.12 87 GLY A N 1
ATOM 641 C CA . GLY A 1 87 ? 13.197 -21.604 -10.240 1.00 44.12 87 GLY A CA 1
ATOM 642 C C . GLY A 1 87 ? 14.250 -21.832 -11.336 1.00 44.12 87 GLY A C 1
ATOM 643 O O . GLY A 1 87 ? 14.064 -22.701 -12.180 1.00 44.12 87 GLY A O 1
ATOM 644 N N . ALA A 1 88 ? 15.364 -21.090 -11.340 1.00 52.66 88 ALA A N 1
ATOM 645 C CA . ALA A 1 88 ? 16.381 -21.172 -12.399 1.00 52.66 88 ALA A CA 1
ATOM 646 C C . ALA A 1 88 ? 17.488 -22.220 -12.146 1.00 52.66 88 ALA A C 1
ATOM 648 O O . ALA A 1 88 ? 18.373 -22.398 -12.981 1.00 52.66 88 ALA A O 1
ATOM 649 N N . ARG A 1 89 ? 17.464 -22.937 -11.012 1.00 50.78 89 ARG A N 1
ATOM 650 C CA . ARG A 1 89 ? 18.423 -24.013 -10.698 1.00 50.78 89 ARG A CA 1
ATOM 651 C C . ARG A 1 89 ? 17.717 -25.363 -10.632 1.00 50.78 89 ARG A C 1
ATOM 653 O O . ARG A 1 89 ? 17.456 -25.873 -9.550 1.00 50.78 89 ARG A O 1
ATOM 660 N N . GLY A 1 90 ? 17.402 -25.954 -11.779 1.00 52.62 90 GLY A N 1
ATOM 661 C CA . GLY A 1 90 ? 16.781 -27.276 -11.769 1.00 52.62 90 GLY A CA 1
ATOM 662 C C . GLY A 1 90 ? 16.516 -27.874 -13.137 1.00 52.62 90 GLY A C 1
ATOM 663 O O . GLY A 1 90 ? 15.356 -28.062 -13.478 1.00 52.62 90 GLY A O 1
ATOM 664 N N . ARG A 1 91 ? 17.581 -28.164 -13.896 1.00 51.16 91 ARG A N 1
ATOM 665 C CA . ARG A 1 91 ? 17.719 -29.313 -14.821 1.00 51.16 91 ARG A CA 1
ATOM 666 C C . ARG A 1 91 ? 19.026 -29.160 -15.608 1.00 51.16 91 ARG A C 1
ATOM 668 O O . ARG A 1 91 ? 19.068 -28.496 -16.635 1.00 51.16 91 ARG A O 1
ATOM 675 N N . ARG A 1 92 ? 20.108 -29.778 -15.118 1.00 56.66 92 ARG A N 1
ATOM 676 C CA . ARG A 1 92 ? 21.200 -30.207 -16.006 1.00 56.66 92 ARG A CA 1
ATOM 677 C C . ARG A 1 92 ? 20.702 -31.481 -16.692 1.00 56.66 92 ARG A C 1
ATOM 679 O O . ARG A 1 92 ? 20.354 -32.410 -15.962 1.00 56.66 92 ARG A O 1
ATOM 686 N N . PRO A 1 93 ? 20.625 -31.557 -18.028 1.00 51.06 93 PRO A N 1
ATOM 687 C CA . PRO A 1 93 ? 20.492 -32.848 -18.677 1.00 51.06 93 PRO A CA 1
ATOM 688 C C . PRO A 1 93 ? 21.814 -33.594 -18.474 1.00 51.06 93 PRO A C 1
ATOM 690 O O . PRO A 1 93 ? 22.887 -33.081 -18.796 1.00 51.06 93 PRO A O 1
ATOM 693 N N . LEU A 1 94 ? 21.732 -34.774 -17.864 1.00 57.28 94 LEU A N 1
ATOM 694 C CA . LEU A 1 94 ? 22.807 -35.753 -17.891 1.00 57.28 94 LEU A CA 1
ATOM 695 C C . LEU A 1 94 ? 22.864 -36.247 -19.345 1.00 57.28 94 LEU A C 1
ATOM 697 O O . LEU A 1 94 ? 21.938 -36.915 -19.798 1.00 57.28 94 LEU A O 1
ATOM 701 N N . ALA A 1 95 ? 23.867 -35.801 -20.100 1.00 50.34 95 ALA A N 1
ATOM 702 C CA . ALA A 1 95 ? 24.129 -36.317 -21.436 1.00 50.34 95 ALA A CA 1
ATOM 703 C C . ALA A 1 95 ? 24.632 -37.761 -21.301 1.00 50.34 95 ALA A C 1
ATOM 705 O O . ALA A 1 9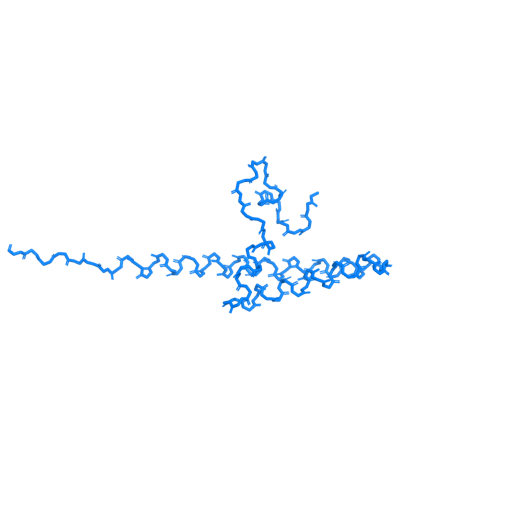5 ? 25.534 -38.015 -20.498 1.00 50.34 95 ALA A O 1
ATOM 706 N N . ALA A 1 96 ? 23.977 -38.669 -22.024 1.00 55.91 96 ALA A N 1
ATOM 707 C CA . ALA A 1 96 ? 24.387 -40.056 -22.215 1.00 55.91 96 ALA A CA 1
ATOM 708 C C . ALA A 1 96 ? 25.521 -40.149 -23.242 1.00 55.91 96 ALA A C 1
ATOM 710 O O . ALA A 1 96 ? 25.555 -39.278 -24.144 1.00 55.91 96 ALA A O 1
#

Radius of gyration: 17.95 Å; chains: 1; bounding box: 40×58×33 Å